Protein AF-A0A377E989-F1 (afdb_monomer_lite)

Secondary structure (DSSP, 8-state):
-HHHHTT---HHHHHHHHHHHS---HHHHHHHHH---HHHHHHHHHHHHHHHHHHHHHHHHHHHHHHHHHHHHHHHT-

InterPro domains:
  IPR003111 Lon protease, N-terminal domain [PF02190] (3-50)
  IPR003111 Lon protease, N-terminal domain [PS51787] (1-53)
  IPR015947 PUA-like superfamily [SSF88697] (3-50)

Structure (mmCIF, N/CA/C/O backbone):
data_AF-A0A377E989-F1
#
_entry.id   AF-A0A377E989-F1
#
loop_
_atom_site.group_PDB
_atom_site.id
_atom_site.type_symbol
_atom_site.label_atom_id
_atom_site.label_alt_id
_atom_site.label_comp_id
_atom_site.label_asym_id
_atom_site.label_entity_id
_atom_site.label_seq_id
_atom_site.pdbx_PDB_ins_code
_atom_site.Cartn_x
_atom_site.Cartn_y
_atom_site.Cartn_z
_atom_site.occupancy
_atom_site.B_iso_or_equiv
_atom_site.auth_seq_id
_atom_site.auth_comp_id
_atom_site.auth_asym_id
_atom_site.auth_atom_id
_atom_site.pdbx_PDB_model_num
ATOM 1 N N . MET A 1 1 ? 10.636 10.527 8.943 1.00 52.06 1 MET A N 1
ATOM 2 C CA . MET A 1 1 ? 10.418 9.441 7.961 1.00 52.06 1 MET A CA 1
ATOM 3 C C . MET A 1 1 ? 9.421 9.842 6.883 1.00 52.06 1 MET A C 1
ATOM 5 O O . MET A 1 1 ? 9.794 9.753 5.728 1.00 52.06 1 MET A O 1
ATOM 9 N N . LEU A 1 2 ? 8.232 10.375 7.208 1.00 51.47 2 LEU A N 1
AT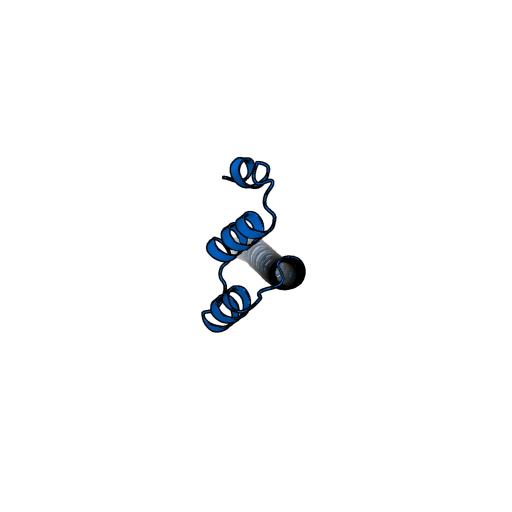OM 10 C CA . LEU A 1 2 ? 7.310 10.920 6.186 1.00 51.47 2 LEU A CA 1
ATOM 11 C C . LEU A 1 2 ? 7.951 12.022 5.314 1.00 51.47 2 LEU A C 1
ATOM 13 O O . LEU A 1 2 ? 7.745 12.054 4.108 1.00 51.47 2 LEU A O 1
ATOM 17 N N . THR A 1 3 ? 8.809 12.867 5.896 1.00 55.03 3 THR A N 1
ATOM 18 C CA . THR A 1 3 ? 9.578 13.892 5.167 1.00 55.03 3 THR A CA 1
ATOM 19 C C . THR A 1 3 ? 10.582 13.329 4.160 1.00 55.03 3 THR A C 1
ATOM 21 O O . THR A 1 3 ? 10.914 14.021 3.208 1.00 55.03 3 THR A O 1
ATOM 24 N N . SER A 1 4 ? 11.049 12.093 4.350 1.00 60.22 4 SER A N 1
ATOM 25 C CA . SER A 1 4 ? 12.032 11.444 3.474 1.00 60.22 4 SER A CA 1
ATOM 26 C C . SER A 1 4 ? 11.395 10.846 2.218 1.00 60.22 4 SER A C 1
ATOM 28 O O . SER A 1 4 ? 12.102 10.650 1.239 1.00 60.22 4 SER A O 1
ATOM 30 N N . LEU A 1 5 ? 10.082 10.567 2.238 1.00 62.59 5 LEU A N 1
ATOM 31 C CA . LEU A 1 5 ? 9.328 10.093 1.069 1.00 62.59 5 LEU A CA 1
ATOM 32 C C . LEU A 1 5 ? 9.020 11.241 0.101 1.00 62.59 5 LEU A C 1
ATOM 34 O O . LEU A 1 5 ? 9.160 11.075 -1.103 1.00 62.59 5 LEU A O 1
ATOM 38 N N . ASN A 1 6 ? 8.691 12.424 0.632 1.00 66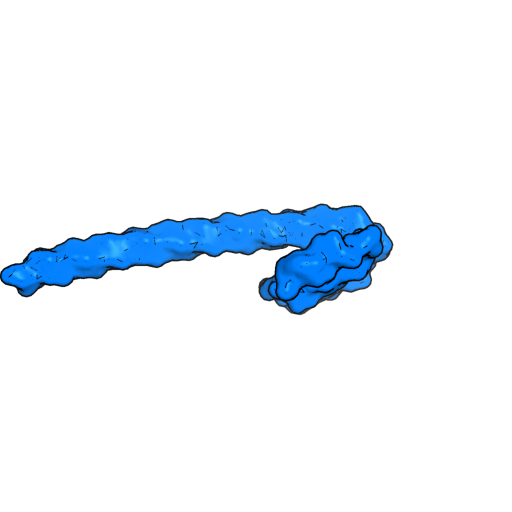.88 6 ASN A N 1
ATOM 39 C CA . ASN A 1 6 ? 8.411 13.623 -0.171 1.00 66.88 6 ASN A CA 1
ATOM 40 C C . ASN A 1 6 ? 9.632 14.156 -0.940 1.00 66.88 6 ASN A C 1
ATOM 42 O O . ASN A 1 6 ? 9.468 15.004 -1.807 1.00 66.88 6 ASN A O 1
ATOM 46 N N . SER A 1 7 ? 10.843 13.705 -0.602 1.00 76.38 7 SER A N 1
ATOM 47 C CA . SER A 1 7 ? 12.086 14.070 -1.290 1.00 76.38 7 SER A CA 1
ATOM 48 C C . SER A 1 7 ? 12.543 13.032 -2.323 1.00 76.38 7 SER A C 1
ATOM 50 O O . SER A 1 7 ? 13.671 13.118 -2.805 1.00 76.38 7 SER A O 1
ATOM 52 N N . ILE A 1 8 ? 11.743 11.994 -2.593 1.00 79.50 8 ILE A N 1
ATOM 53 C CA . ILE A 1 8 ? 12.077 10.974 -3.592 1.00 79.50 8 ILE A CA 1
ATOM 54 C C . ILE A 1 8 ? 11.451 11.381 -4.927 1.00 79.50 8 ILE A C 1
ATOM 56 O O . ILE A 1 8 ? 10.261 11.177 -5.139 1.00 79.50 8 ILE A O 1
ATOM 60 N N . ASP A 1 9 ? 12.273 11.913 -5.830 1.00 80.56 9 ASP A N 1
ATOM 61 C CA . ASP A 1 9 ? 11.845 12.286 -7.187 1.00 80.56 9 ASP A CA 1
ATOM 62 C C . ASP A 1 9 ? 11.802 11.089 -8.154 1.00 80.56 9 ASP A C 1
ATOM 64 O O . ASP A 1 9 ? 11.195 11.162 -9.219 1.00 80.56 9 ASP A O 1
ATOM 68 N N . ASP A 1 10 ? 12.451 9.977 -7.792 1.00 89.12 10 ASP A N 1
ATOM 69 C CA . ASP A 1 10 ? 12.472 8.755 -8.595 1.00 89.12 10 ASP A CA 1
ATOM 70 C C . ASP A 1 10 ? 11.297 7.826 -8.222 1.00 89.12 10 ASP A C 1
ATOM 72 O O . ASP A 1 10 ? 11.300 7.246 -7.126 1.00 89.12 10 ASP A O 1
ATOM 76 N N . PRO A 1 11 ? 10.313 7.628 -9.119 1.00 86.56 11 PRO A N 1
ATOM 77 C CA . PRO A 1 11 ? 9.139 6.808 -8.839 1.00 86.56 11 PRO A CA 1
ATOM 78 C C . PRO A 1 11 ? 9.495 5.340 -8.566 1.00 86.56 11 PRO A C 1
ATOM 80 O O . PRO A 1 11 ? 8.796 4.678 -7.795 1.00 86.56 11 PRO A O 1
ATOM 83 N N . ALA A 1 12 ? 10.604 4.832 -9.119 1.00 89.06 12 ALA A N 1
ATOM 84 C CA . ALA A 1 12 ? 11.050 3.468 -8.857 1.00 89.06 12 ALA A CA 1
ATOM 85 C C . ALA A 1 12 ? 11.474 3.313 -7.392 1.00 89.06 12 ALA A C 1
ATOM 87 O O . ALA A 1 12 ? 10.939 2.462 -6.676 1.00 89.06 12 ALA A O 1
ATOM 88 N N . ARG A 1 13 ? 12.358 4.200 -6.917 1.00 90.19 13 ARG A N 1
ATOM 89 C CA . ARG A 1 13 ? 12.777 4.239 -5.508 1.00 90.19 13 ARG A CA 1
ATOM 90 C C . ARG A 1 13 ? 11.626 4.523 -4.555 1.00 90.19 13 ARG A C 1
ATOM 92 O O . ARG A 1 13 ? 11.642 4.007 -3.436 1.00 90.19 13 ARG A O 1
ATOM 99 N N . LEU A 1 14 ? 10.647 5.330 -4.963 1.00 89.38 14 LEU A N 1
ATOM 100 C CA . LEU A 1 14 ? 9.455 5.575 -4.156 1.00 89.38 14 LEU A CA 1
ATOM 101 C C . LEU A 1 14 ? 8.673 4.272 -3.952 1.00 89.38 14 LEU A C 1
ATOM 103 O O . LEU A 1 14 ? 8.396 3.913 -2.807 1.00 89.38 14 LEU A O 1
ATOM 107 N N . ALA A 1 15 ? 8.395 3.537 -5.033 1.00 91.06 15 ALA A N 1
ATOM 108 C CA . ALA A 1 15 ? 7.711 2.246 -4.977 1.00 91.06 15 ALA A CA 1
ATOM 109 C C . ALA A 1 15 ? 8.456 1.237 -4.086 1.00 91.06 15 ALA A C 1
ATOM 111 O O . ALA A 1 15 ? 7.852 0.641 -3.193 1.00 91.06 15 ALA A O 1
ATOM 112 N N . ASP A 1 16 ? 9.776 1.107 -4.253 1.00 90.06 16 ASP A N 1
ATOM 113 C CA . ASP A 1 16 ? 10.594 0.192 -3.443 1.00 90.06 16 ASP A CA 1
ATOM 114 C C . ASP A 1 16 ? 10.580 0.584 -1.955 1.00 90.06 16 ASP A C 1
ATOM 116 O O . ASP A 1 16 ? 10.483 -0.269 -1.068 1.00 90.06 16 ASP A O 1
ATOM 120 N N . THR A 1 17 ? 10.620 1.889 -1.664 1.00 89.69 17 THR A N 1
ATOM 121 C CA . THR A 1 17 ? 10.572 2.395 -0.286 1.00 89.69 17 THR A CA 1
ATOM 122 C C . THR A 1 17 ? 9.205 2.148 0.351 1.00 89.69 17 THR A C 1
ATOM 124 O O . THR A 1 17 ? 9.148 1.756 1.518 1.00 89.69 17 THR A O 1
ATOM 127 N N . ILE A 1 18 ? 8.107 2.330 -0.390 1.00 90.06 18 ILE A N 1
ATOM 128 C CA . ILE A 1 18 ? 6.749 2.015 0.081 1.00 90.06 18 ILE A CA 1
ATOM 129 C C . ILE A 1 18 ? 6.631 0.513 0.369 1.00 90.06 18 ILE A C 1
ATOM 131 O O . ILE A 1 18 ? 6.231 0.127 1.470 1.00 90.06 18 ILE A O 1
ATOM 135 N N . ALA A 1 19 ? 7.048 -0.337 -0.573 1.00 91.12 19 ALA A N 1
ATOM 136 C CA . ALA A 1 19 ? 6.988 -1.791 -0.440 1.00 91.12 19 ALA A CA 1
ATOM 137 C C . ALA A 1 19 ? 7.782 -2.315 0.770 1.00 91.12 19 ALA A C 1
ATOM 139 O O . ALA A 1 19 ? 7.339 -3.243 1.449 1.00 91.12 19 ALA A O 1
ATOM 140 N N . ALA A 1 20 ? 8.930 -1.700 1.082 1.00 89.50 20 ALA A N 1
ATOM 141 C CA . ALA A 1 20 ? 9.754 -2.067 2.233 1.00 89.50 20 ALA A CA 1
ATOM 142 C C . ALA A 1 20 ? 9.080 -1.789 3.591 1.00 89.50 20 ALA A C 1
ATOM 144 O O . ALA A 1 20 ? 9.373 -2.482 4.567 1.00 89.50 20 ALA A O 1
ATOM 145 N N . HIS A 1 21 ? 8.186 -0.798 3.660 1.00 87.50 21 HIS A N 1
ATOM 146 C CA . HIS A 1 21 ? 7.524 -0.384 4.902 1.00 87.50 21 HIS A CA 1
ATOM 147 C C . HIS A 1 21 ? 6.096 -0.920 5.049 1.00 87.50 21 HIS A C 1
ATOM 149 O O . HIS A 1 21 ? 5.516 -0.806 6.128 1.00 87.50 21 HIS A O 1
ATOM 155 N N . MET A 1 22 ? 5.528 -1.514 4.000 1.00 88.94 22 MET A N 1
ATOM 156 C CA . MET A 1 22 ? 4.217 -2.144 4.076 1.00 88.94 22 MET A CA 1
ATOM 157 C C . MET A 1 22 ? 4.286 -3.569 4.651 1.00 88.94 22 MET A C 1
ATOM 159 O O . MET A 1 22 ? 5.225 -4.318 4.355 1.00 88.94 22 MET A O 1
ATOM 163 N N . PRO A 1 23 ? 3.272 -3.995 5.428 1.00 88.12 23 PRO A N 1
ATOM 164 C CA . PRO A 1 23 ? 3.164 -5.354 5.957 1.00 88.12 23 PRO A CA 1
ATOM 165 C C . PRO A 1 23 ? 2.704 -6.356 4.877 1.00 88.12 23 PRO A C 1
ATOM 167 O O . PRO A 1 23 ? 1.721 -7.071 5.038 1.00 88.12 23 PRO A O 1
ATOM 170 N N . LEU A 1 24 ? 3.422 -6.416 3.755 1.00 90.19 24 LEU A N 1
ATOM 171 C CA . LEU A 1 24 ? 3.113 -7.296 2.627 1.00 90.19 24 LEU A CA 1
ATOM 172 C C . LEU A 1 24 ? 3.477 -8.754 2.926 1.00 90.19 24 LEU A C 1
ATOM 174 O O . LEU A 1 24 ? 4.515 -9.036 3.543 1.00 90.19 24 LEU A O 1
ATOM 178 N N . LYS A 1 25 ? 2.668 -9.693 2.419 1.00 92.00 25 LYS A N 1
ATOM 179 C CA . LYS A 1 25 ? 3.017 -11.120 2.447 1.00 92.00 25 LYS A CA 1
ATOM 180 C C . LYS A 1 25 ? 4.172 -11.384 1.484 1.00 92.00 25 LYS A C 1
ATOM 182 O O . LYS A 1 25 ? 4.414 -10.622 0.553 1.00 92.00 25 LYS A O 1
ATOM 187 N N . LEU A 1 26 ? 4.876 -12.499 1.683 1.00 92.56 26 LEU A N 1
ATOM 188 C CA . LEU A 1 26 ? 6.011 -12.870 0.832 1.00 92.56 26 LEU A CA 1
ATOM 189 C C . LEU A 1 26 ? 5.630 -12.949 -0.656 1.00 92.56 26 LEU A C 1
ATOM 191 O O . LEU A 1 26 ? 6.389 -12.475 -1.491 1.00 92.56 26 LEU A O 1
ATOM 195 N N . ALA A 1 27 ? 4.452 -13.499 -0.966 1.00 93.06 27 ALA A N 1
ATOM 196 C CA . ALA A 1 27 ? 3.944 -13.570 -2.335 1.00 93.06 27 ALA A CA 1
ATOM 197 C C . ALA A 1 27 ? 3.801 -12.171 -2.956 1.00 93.06 27 ALA A C 1
ATOM 199 O O . ALA A 1 27 ? 4.333 -11.929 -4.032 1.00 93.06 27 ALA A O 1
ATOM 200 N N . ASP A 1 28 ? 3.193 -11.231 -2.230 1.00 92.56 28 ASP A N 1
ATOM 201 C CA . ASP A 1 28 ? 2.997 -9.858 -2.705 1.00 92.56 28 ASP A CA 1
ATOM 202 C C . ASP A 1 28 ? 4.334 -9.126 -2.884 1.00 92.56 28 ASP A C 1
ATOM 204 O O . ASP A 1 28 ? 4.516 -8.386 -3.847 1.00 92.56 28 ASP A O 1
ATOM 208 N N . LYS A 1 29 ? 5.303 -9.361 -1.987 1.00 91.94 29 LYS A N 1
ATOM 209 C CA . LYS A 1 29 ? 6.664 -8.816 -2.126 1.00 91.94 29 LYS A CA 1
ATOM 210 C C . LYS A 1 29 ? 7.359 -9.330 -3.385 1.00 91.94 29 LYS A C 1
ATOM 212 O O . LYS A 1 29 ? 8.043 -8.556 -4.045 1.00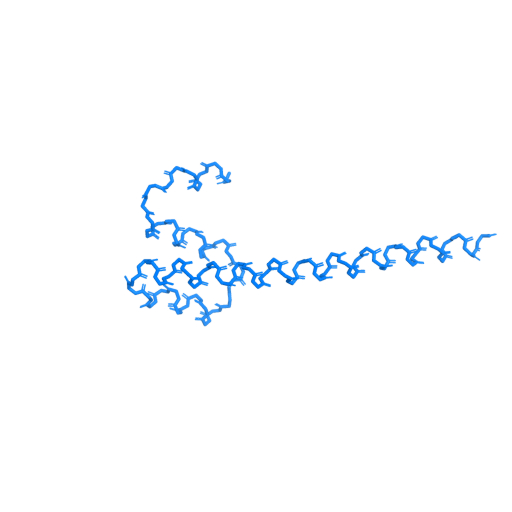 91.94 29 LYS A O 1
ATOM 217 N N . GLN A 1 30 ? 7.181 -10.609 -3.712 1.00 92.44 30 GLN A N 1
ATOM 218 C CA . GLN A 1 30 ? 7.738 -11.193 -4.929 1.00 92.44 30 GLN A CA 1
ATOM 219 C C . GLN A 1 30 ? 7.063 -10.612 -6.178 1.00 92.44 30 GLN A C 1
ATOM 221 O O . GLN A 1 30 ? 7.764 -10.201 -7.096 1.00 92.44 30 GLN A O 1
ATOM 226 N N . SER A 1 31 ? 5.733 -10.474 -6.179 1.00 93.25 31 SER A N 1
ATOM 227 C CA . SER A 1 31 ? 5.002 -9.839 -7.284 1.00 93.25 31 SER A CA 1
ATOM 228 C C . SER A 1 31 ? 5.477 -8.407 -7.544 1.00 93.25 31 SER A C 1
ATOM 230 O O . SER A 1 31 ? 5.721 -8.042 -8.688 1.00 93.25 31 SER A O 1
ATOM 232 N N . VAL A 1 32 ? 5.700 -7.616 -6.489 1.00 92.81 32 VAL A N 1
ATOM 233 C CA . VAL A 1 32 ? 6.240 -6.249 -6.601 1.00 92.81 32 VAL A CA 1
ATOM 234 C C . VAL A 1 32 ? 7.665 -6.229 -7.174 1.00 92.81 32 VAL A C 1
ATOM 236 O O . VAL A 1 32 ? 8.006 -5.309 -7.914 1.00 92.81 32 VAL A O 1
ATOM 239 N N . LEU A 1 33 ? 8.507 -7.219 -6.851 1.00 91.31 33 LEU A N 1
ATOM 240 C CA . LEU A 1 33 ? 9.869 -7.331 -7.396 1.00 91.31 33 LEU A CA 1
ATOM 241 C C . LEU A 1 33 ? 9.895 -7.754 -8.871 1.00 91.31 33 LEU A C 1
ATOM 243 O O . LEU A 1 33 ? 10.835 -7.410 -9.583 1.00 91.31 33 LEU A O 1
ATOM 247 N N . GLU A 1 34 ? 8.891 -8.504 -9.319 1.00 94.06 34 GLU A N 1
ATOM 248 C CA . GLU A 1 34 ? 8.776 -8.991 -10.699 1.00 94.06 34 GLU A CA 1
ATOM 249 C C . GLU A 1 34 ? 8.152 -7.959 -11.651 1.00 94.06 34 GLU A C 1
ATOM 251 O O . GLU A 1 34 ? 8.335 -8.056 -12.864 1.00 94.06 34 GLU A O 1
ATOM 256 N N . MET A 1 35 ? 7.460 -6.946 -11.119 1.00 94.06 35 MET A N 1
ATOM 257 C CA . MET A 1 35 ? 6.907 -5.836 -11.899 1.00 94.06 35 MET A CA 1
ATOM 258 C C . MET A 1 35 ? 8.024 -4.926 -12.419 1.00 94.06 35 MET A C 1
ATOM 260 O O . MET A 1 35 ? 8.607 -4.132 -11.678 1.00 94.06 35 MET A O 1
ATOM 264 N N . SER A 1 36 ? 8.305 -5.026 -13.720 1.00 92.19 36 SER A N 1
ATOM 265 C CA . SER A 1 36 ? 9.285 -4.178 -14.406 1.00 92.19 36 SER A CA 1
ATOM 266 C C . SER A 1 36 ? 8.771 -2.767 -14.699 1.00 92.19 36 SER A C 1
ATOM 268 O O . SER A 1 36 ? 9.576 -1.844 -14.817 1.00 92.19 36 SER A O 1
ATOM 270 N N . ASP A 1 37 ? 7.451 -2.593 -14.836 1.00 95.25 37 ASP A N 1
ATOM 271 C CA . ASP A 1 37 ? 6.838 -1.275 -15.004 1.00 95.25 37 ASP A CA 1
ATOM 272 C C . ASP A 1 37 ? 6.601 -0.628 -13.634 1.00 95.25 37 ASP A C 1
ATOM 274 O O . ASP A 1 37 ? 5.902 -1.153 -12.765 1.00 95.25 37 ASP A O 1
ATOM 278 N N . VAL A 1 38 ? 7.201 0.545 -13.441 1.00 93.69 38 VAL A N 1
ATOM 279 C CA . VAL A 1 38 ? 7.096 1.315 -12.202 1.00 93.69 38 VAL A CA 1
ATOM 280 C C . VAL A 1 38 ? 5.667 1.803 -11.959 1.00 93.69 38 VAL A C 1
ATOM 282 O O . VAL A 1 38 ? 5.248 1.857 -10.804 1.00 93.69 38 VAL A O 1
ATOM 285 N N . ASN A 1 39 ? 4.914 2.136 -13.010 1.00 93.69 39 ASN A N 1
ATOM 286 C CA . ASN A 1 39 ? 3.534 2.598 -12.875 1.00 93.69 39 ASN A CA 1
ATOM 287 C C . ASN A 1 39 ? 2.625 1.459 -12.415 1.00 93.69 39 ASN A C 1
ATOM 289 O O . ASN A 1 39 ? 1.903 1.627 -11.437 1.00 93.69 39 ASN A O 1
ATOM 293 N N . GLU A 1 40 ? 2.733 0.285 -13.043 1.00 94.88 40 GLU A N 1
ATOM 294 C CA . GLU A 1 40 ? 1.992 -0.917 -12.630 1.00 94.88 40 GLU A CA 1
ATOM 295 C C . GLU A 1 40 ? 2.303 -1.276 -11.172 1.00 94.88 40 GLU A C 1
ATOM 297 O O . GLU A 1 40 ? 1.408 -1.542 -10.367 1.00 94.88 40 GLU A O 1
ATOM 302 N N . ARG A 1 41 ? 3.583 -1.193 -10.795 1.00 95.44 41 ARG A N 1
ATOM 303 C CA . ARG A 1 41 ? 4.028 -1.434 -9.423 1.00 95.44 41 ARG A CA 1
ATOM 304 C C . ARG A 1 41 ? 3.439 -0.438 -8.427 1.00 95.44 41 ARG A C 1
ATOM 306 O O . ARG A 1 41 ? 3.033 -0.833 -7.335 1.00 95.44 41 ARG A O 1
ATOM 313 N N . LEU A 1 42 ? 3.389 0.846 -8.778 1.00 93.62 42 LEU A N 1
ATOM 314 C CA . LEU A 1 42 ? 2.778 1.879 -7.939 1.00 93.62 42 LEU A CA 1
ATOM 315 C C . LEU A 1 42 ? 1.266 1.676 -7.809 1.00 93.62 42 LEU A C 1
ATOM 317 O O . LEU A 1 42 ? 0.756 1.744 -6.694 1.00 93.62 42 LEU A O 1
ATOM 321 N N . GLU A 1 43 ? 0.566 1.369 -8.901 1.00 95.25 43 GLU A N 1
ATOM 322 C CA . GLU A 1 43 ? -0.870 1.064 -8.882 1.00 95.25 43 GLU A CA 1
ATOM 323 C C . GLU A 1 43 ? -1.175 -0.146 -7.992 1.00 95.25 43 GLU A C 1
ATOM 325 O O . GLU A 1 43 ? -2.079 -0.091 -7.152 1.00 95.25 43 GLU A O 1
ATOM 330 N N . TYR A 1 44 ? -0.372 -1.207 -8.100 1.00 94.94 44 TYR A N 1
ATOM 331 C CA . TYR A 1 44 ? -0.492 -2.384 -7.245 1.00 94.94 44 TYR A CA 1
ATOM 332 C C . TYR A 1 44 ? -0.293 -2.037 -5.764 1.00 94.94 44 TYR A C 1
ATOM 334 O O . TYR A 1 44 ? -1.111 -2.398 -4.914 1.00 94.94 44 TYR A O 1
ATOM 342 N N . LEU A 1 45 ? 0.768 -1.291 -5.439 1.00 94.25 45 LEU A N 1
ATOM 343 C CA . LEU A 1 45 ? 1.036 -0.858 -4.066 1.00 94.25 45 LEU A CA 1
ATOM 344 C C . LEU A 1 45 ? -0.078 0.046 -3.522 1.00 94.25 45 LEU A C 1
ATOM 346 O O . LEU A 1 45 ? -0.448 -0.096 -2.358 1.00 94.25 45 LEU A O 1
ATOM 350 N N . MET A 1 46 ? -0.648 0.927 -4.348 1.00 93.88 46 MET A N 1
ATOM 351 C CA . MET A 1 46 ? -1.785 1.769 -3.969 1.00 93.88 46 MET A CA 1
ATOM 352 C C . MET A 1 46 ? -3.031 0.939 -3.648 1.00 93.88 46 MET A C 1
ATOM 354 O O . MET A 1 46 ? -3.670 1.181 -2.625 1.00 93.88 46 MET A O 1
ATOM 358 N N . ALA A 1 47 ? -3.354 -0.067 -4.464 1.00 94.75 47 ALA A N 1
ATOM 359 C CA . ALA A 1 47 ? -4.486 -0.958 -4.203 1.00 94.75 47 ALA A CA 1
ATOM 360 C C . ALA A 1 47 ? -4.311 -1.739 -2.888 1.00 94.75 47 ALA A C 1
ATOM 362 O O . ALA A 1 47 ? -5.248 -1.861 -2.095 1.00 94.75 47 ALA A O 1
ATOM 363 N N . MET A 1 48 ? -3.092 -2.216 -2.620 1.00 93.94 48 MET A N 1
ATOM 364 C CA . MET A 1 48 ? -2.761 -2.890 -1.362 1.00 93.94 48 MET A CA 1
ATOM 365 C C . MET A 1 48 ? -2.882 -1.948 -0.156 1.00 93.94 48 MET A C 1
ATOM 367 O O . MET A 1 48 ? -3.430 -2.339 0.875 1.00 93.94 48 MET A O 1
ATOM 371 N N . MET A 1 49 ? -2.423 -0.698 -0.289 1.00 93.94 49 MET A N 1
ATOM 372 C CA . MET A 1 49 ? -2.587 0.325 0.749 1.00 93.94 49 MET A CA 1
ATOM 373 C C . MET A 1 49 ? -4.059 0.611 1.053 1.00 93.94 49 MET A C 1
ATOM 375 O O . MET A 1 49 ? -4.418 0.703 2.226 1.00 93.94 49 MET A O 1
ATOM 379 N N . GLU A 1 50 ? -4.909 0.729 0.031 1.00 94.56 50 GLU A N 1
ATOM 380 C CA . GLU A 1 50 ? -6.343 0.985 0.214 1.00 94.56 50 GLU A CA 1
ATOM 381 C C . GLU A 1 50 ? -7.011 -0.152 1.003 1.00 94.56 50 GLU A C 1
ATOM 383 O O . GLU A 1 50 ? -7.705 0.092 1.992 1.00 94.56 50 GLU A O 1
ATOM 388 N N . SER A 1 51 ? -6.707 -1.408 0.651 1.00 93.44 51 SER A N 1
ATOM 389 C CA . SER A 1 51 ? -7.210 -2.574 1.388 1.00 93.44 51 SER A CA 1
ATOM 390 C C . SER A 1 51 ? -6.762 -2.581 2.855 1.00 93.44 51 SER A C 1
ATOM 392 O O . SER A 1 51 ? -7.529 -2.984 3.735 1.00 93.44 51 SER A O 1
ATOM 394 N N . GLU A 1 52 ? -5.527 -2.161 3.137 1.00 92.12 52 GLU A N 1
ATOM 395 C CA . GLU A 1 52 ? -5.005 -2.083 4.504 1.00 92.12 52 GLU A CA 1
ATOM 396 C C . GLU A 1 52 ? -5.699 -0.966 5.301 1.00 92.12 52 GLU A C 1
ATOM 398 O O . GLU A 1 52 ? -6.059 -1.149 6.468 1.00 92.12 52 GLU A O 1
ATOM 403 N N . ILE A 1 53 ? -5.959 0.183 4.667 1.00 94.00 53 ILE A N 1
ATOM 404 C CA . ILE A 1 53 ? -6.719 1.284 5.273 1.00 94.00 53 ILE A CA 1
ATOM 405 C C . ILE A 1 53 ? -8.124 0.812 5.655 1.00 94.00 53 ILE A C 1
ATOM 407 O O . ILE A 1 53 ? -8.562 1.058 6.784 1.00 94.00 53 ILE A O 1
ATOM 411 N N . ASP A 1 54 ? -8.817 0.110 4.760 1.00 95.88 54 ASP A N 1
ATOM 412 C CA . ASP A 1 54 ? -10.157 -0.417 5.020 1.00 95.88 54 ASP A CA 1
ATOM 413 C C . ASP A 1 54 ? -10.179 -1.376 6.215 1.00 95.88 54 ASP A C 1
ATOM 415 O O . ASP A 1 54 ? -11.035 -1.257 7.107 1.00 95.88 54 ASP A O 1
ATOM 419 N N . LEU A 1 55 ? -9.200 -2.281 6.289 1.00 94.62 55 LEU A N 1
ATOM 420 C CA . LEU A 1 55 ? -9.038 -3.191 7.420 1.00 94.62 55 LEU A CA 1
ATOM 421 C C . LEU A 1 55 ? -8.843 -2.415 8.730 1.00 94.62 55 LEU A C 1
ATOM 423 O O . LEU A 1 55 ? -9.592 -2.621 9.693 1.00 94.62 55 LEU A O 1
ATOM 427 N N . LEU A 1 56 ? -7.914 -1.455 8.754 1.00 94.62 56 LEU A N 1
ATOM 428 C CA . LEU A 1 56 ? -7.647 -0.614 9.926 1.00 94.62 56 LEU A CA 1
ATOM 429 C C . LEU A 1 56 ? -8.886 0.183 10.360 1.00 94.62 56 LEU A C 1
ATOM 431 O O . LEU A 1 56 ? -9.148 0.353 11.559 1.00 94.62 56 LEU A O 1
ATOM 435 N N . GLN A 1 57 ? -9.695 0.658 9.411 1.00 96.06 57 GLN A N 1
ATOM 436 C CA . GLN A 1 57 ? -10.952 1.341 9.713 1.00 96.06 57 GLN A CA 1
ATOM 437 C C . GLN A 1 57 ? -11.989 0.400 10.341 1.00 96.06 57 GLN A C 1
ATOM 439 O O . GLN A 1 57 ? -12.707 0.800 11.268 1.00 96.06 57 GLN A O 1
ATOM 444 N N . VAL A 1 58 ? -12.100 -0.842 9.860 1.00 97.31 58 VAL A N 1
ATOM 445 C CA . VAL A 1 58 ? -12.966 -1.868 10.464 1.00 97.31 58 VAL A CA 1
ATOM 446 C C . VAL A 1 58 ? -12.507 -2.178 11.889 1.00 97.31 58 VAL A C 1
ATOM 448 O O . VAL A 1 58 ? -13.315 -2.093 12.820 1.00 97.31 58 VAL A O 1
ATOM 451 N N . GLU A 1 59 ? -11.216 -2.437 12.094 1.00 96.00 59 GLU A N 1
ATOM 452 C CA . GLU A 1 59 ? -10.653 -2.709 13.420 1.00 96.00 59 GLU A CA 1
ATOM 453 C C . GLU A 1 59 ? -10.898 -1.559 14.400 1.00 96.00 59 GLU A C 1
ATOM 455 O O . GLU A 1 59 ? -11.326 -1.772 15.540 1.00 96.00 59 GLU A O 1
ATOM 460 N N . LYS A 1 60 ? -10.696 -0.313 13.952 1.00 96.12 60 LYS A N 1
ATOM 461 C CA . LYS A 1 60 ? -10.966 0.885 14.756 1.00 96.12 60 LYS A CA 1
ATOM 462 C C . LYS A 1 60 ? -12.436 0.968 15.166 1.00 96.12 60 LYS A C 1
ATOM 464 O O . LYS A 1 60 ? -12.736 1.286 16.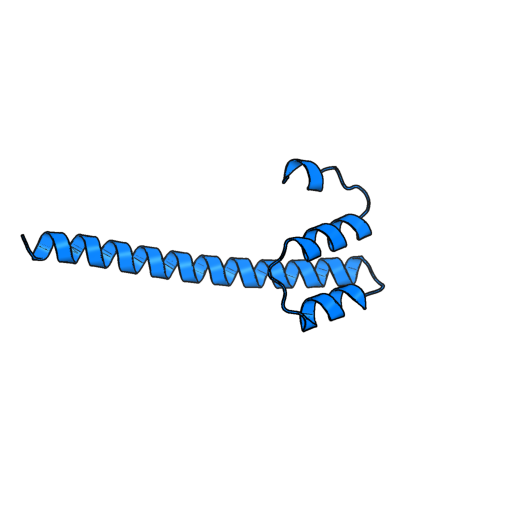320 1.00 96.12 60 LYS A O 1
ATOM 469 N N . ARG A 1 61 ? -13.370 0.660 14.256 1.00 95.94 61 ARG A N 1
ATOM 470 C CA . ARG A 1 61 ? -14.813 0.625 14.561 1.00 95.94 61 ARG A CA 1
ATOM 471 C C . ARG A 1 61 ? -15.142 -0.432 15.613 1.00 95.94 61 ARG A C 1
ATOM 473 O O . ARG A 1 61 ? -15.895 -0.131 16.541 1.00 95.94 61 ARG A O 1
ATOM 480 N N . ILE A 1 62 ? -14.563 -1.628 15.503 1.00 94.69 62 ILE A N 1
ATOM 481 C CA . ILE A 1 62 ? -14.743 -2.710 16.482 1.00 94.69 62 ILE A CA 1
ATOM 482 C C . ILE A 1 62 ? -14.205 -2.279 17.849 1.00 94.69 62 ILE A C 1
ATOM 484 O O . ILE A 1 62 ? -14.941 -2.310 18.835 1.00 94.69 62 ILE A O 1
ATOM 488 N N . ARG A 1 63 ? -12.966 -1.777 17.902 1.00 95.19 63 ARG A N 1
ATOM 489 C CA . ARG A 1 63 ? -12.322 -1.308 19.139 1.00 95.19 63 ARG A CA 1
ATOM 490 C C . ARG A 1 63 ? -13.150 -0.234 19.847 1.00 95.19 63 ARG A C 1
ATOM 492 O O . ARG A 1 63 ? -13.346 -0.299 21.058 1.00 95.19 63 ARG A O 1
ATOM 499 N N . ASN A 1 64 ? -13.697 0.718 19.091 1.00 95.75 64 ASN A N 1
ATOM 500 C CA . ASN A 1 64 ? -14.561 1.769 19.630 1.00 95.75 64 ASN A CA 1
ATOM 501 C C . ASN A 1 64 ? -15.877 1.220 20.203 1.00 95.75 64 ASN A C 1
ATOM 503 O O . ASN A 1 64 ? -16.355 1.723 21.220 1.00 95.75 64 ASN A O 1
ATOM 507 N N . ARG A 1 65 ? -16.475 0.201 19.571 1.00 94.12 65 ARG A N 1
ATOM 508 C CA . ARG A 1 65 ? -17.691 -0.457 20.082 1.00 94.12 65 ARG A CA 1
ATOM 509 C C . ARG A 1 65 ? -17.413 -1.211 21.380 1.00 94.12 65 ARG A C 1
ATOM 511 O O . ARG A 1 65 ? -18.162 -1.032 22.336 1.00 94.12 65 ARG A O 1
ATOM 518 N N . VAL A 1 66 ? -16.316 -1.968 21.428 1.00 93.56 66 VAL A N 1
ATOM 519 C CA . VAL A 1 66 ? -15.884 -2.692 22.633 1.00 93.56 66 VAL A CA 1
ATOM 520 C C . VAL A 1 66 ? -15.654 -1.716 23.786 1.00 93.56 66 VAL A C 1
ATOM 522 O O . VAL A 1 66 ? -16.215 -1.905 24.862 1.00 93.56 66 VAL A O 1
ATOM 525 N N . LYS A 1 67 ? -14.934 -0.612 23.546 1.00 90.69 67 LYS A N 1
ATOM 526 C CA . LYS A 1 67 ? -14.691 0.413 24.572 1.00 90.69 67 LYS A CA 1
ATOM 527 C C . LYS A 1 67 ? -15.993 0.994 25.140 1.00 90.69 67 LYS A C 1
ATOM 529 O O . LYS A 1 67 ? -16.161 1.041 26.355 1.0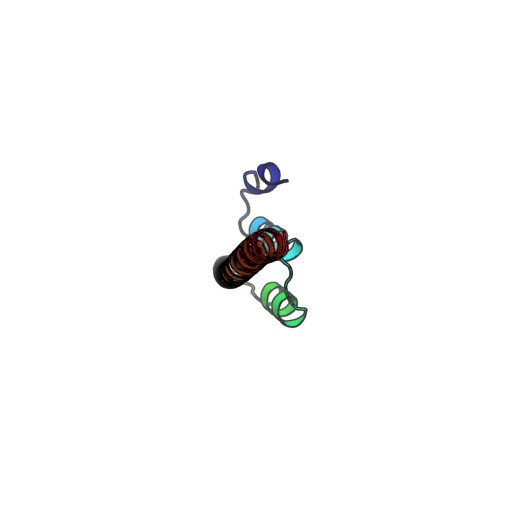0 90.69 67 LYS A O 1
ATOM 534 N N . LYS A 1 68 ? -16.950 1.354 24.276 1.00 90.81 68 LYS A N 1
ATOM 535 C CA . LYS A 1 68 ? -18.270 1.855 24.704 1.00 90.81 68 LYS A CA 1
ATOM 536 C C . LYS A 1 68 ? -19.063 0.826 25.514 1.00 90.81 68 LYS A C 1
ATOM 538 O O . LYS A 1 68 ? -19.792 1.201 26.428 1.00 90.81 68 LYS A O 1
ATOM 543 N N . GLN A 1 69 ? -18.965 -0.460 25.170 1.00 88.75 69 GLN A N 1
ATOM 544 C CA . GLN A 1 69 ? -19.633 -1.528 25.917 1.00 88.75 69 GLN A CA 1
ATOM 545 C C . GLN A 1 69 ? -19.015 -1.709 27.309 1.00 88.75 69 GLN A C 1
ATOM 547 O O . GLN A 1 69 ? -19.754 -1.877 28.277 1.00 88.75 69 GLN A O 1
ATOM 552 N N . MET A 1 70 ? -17.688 -1.613 27.423 1.00 89.19 70 MET A N 1
ATOM 553 C CA . MET A 1 70 ? -16.989 -1.673 28.710 1.00 89.19 70 MET A CA 1
ATOM 554 C C . MET A 1 70 ? -17.383 -0.509 29.622 1.00 89.19 70 MET A C 1
ATOM 556 O O . MET A 1 70 ? -17.768 -0.747 30.760 1.00 89.19 70 MET A O 1
ATOM 560 N N . GLU A 1 71 ? -17.385 0.726 29.109 1.00 87.69 71 GLU A N 1
ATOM 561 C CA . GLU A 1 71 ? -17.806 1.914 29.870 1.00 87.69 71 GLU A CA 1
ATOM 562 C C . GLU A 1 71 ? -19.238 1.763 30.414 1.00 87.69 71 GLU A C 1
ATOM 564 O O . GLU A 1 71 ? -19.487 2.026 31.589 1.00 87.69 71 GLU A O 1
ATOM 569 N N . LYS A 1 72 ? -20.175 1.252 29.602 1.00 80.38 72 LYS A N 1
ATOM 570 C CA . LYS A 1 72 ? -21.551 0.969 30.051 1.00 80.38 72 LYS A CA 1
ATOM 571 C C . LYS A 1 72 ? -21.623 -0.134 31.107 1.00 80.38 72 LYS A C 1
ATOM 573 O O . LYS A 1 72 ? -22.379 -0.001 32.064 1.00 80.38 72 LYS A O 1
ATOM 578 N N . SER A 1 73 ? -20.862 -1.216 30.940 1.00 72.50 73 SER A N 1
ATOM 579 C CA . SER A 1 73 ? -20.861 -2.337 31.889 1.00 72.50 73 SER A CA 1
ATOM 580 C C . SER A 1 73 ? -20.262 -1.937 33.238 1.00 72.50 73 SER A C 1
ATOM 582 O O . SER A 1 73 ? -20.751 -2.384 34.273 1.00 72.50 73 SER A O 1
ATOM 584 N N . SER A 1 74 ? -19.244 -1.071 33.237 1.00 64.06 74 SER A N 1
ATOM 585 C CA . SER A 1 74 ? -18.647 -0.526 34.459 1.00 64.06 74 SER A CA 1
ATOM 586 C C . SER A 1 74 ? -19.599 0.413 35.201 1.00 64.06 74 SER A C 1
ATOM 588 O O . SER A 1 74 ? -19.622 0.382 36.423 1.00 64.06 74 SER A O 1
ATOM 590 N N . VAL A 1 75 ? -20.422 1.191 34.487 1.00 63.25 75 VAL A N 1
ATOM 591 C CA . VAL A 1 75 ? -21.454 2.048 35.103 1.00 63.25 75 VAL A CA 1
ATOM 592 C C . VAL A 1 75 ? -22.656 1.240 35.604 1.00 63.25 75 VAL A C 1
ATOM 594 O O . VAL A 1 75 ? -23.246 1.610 36.603 1.00 63.25 75 VAL A O 1
ATOM 597 N N . SER A 1 76 ? -23.015 0.129 34.950 1.00 62.16 76 SER A N 1
ATOM 598 C CA . SER A 1 76 ? -24.144 -0.721 35.371 1.00 62.16 76 SER A CA 1
ATOM 599 C C . SER A 1 76 ? -23.835 -1.640 36.562 1.00 62.16 76 SER A C 1
ATOM 601 O O . SER A 1 76 ? -24.761 -2.249 37.092 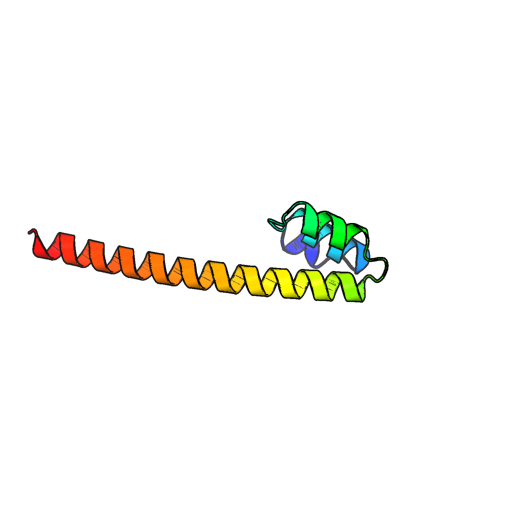1.00 62.16 76 SER A O 1
ATOM 603 N N . THR A 1 77 ? -22.557 -1.812 36.921 1.00 56.88 77 THR A N 1
ATOM 604 C CA . THR A 1 77 ? -22.115 -2.692 38.024 1.00 56.88 77 THR A CA 1
ATOM 605 C C . THR A 1 77 ? -21.857 -1.915 39.328 1.00 56.88 77 THR A C 1
ATOM 607 O O . THR A 1 77 ? -21.572 -2.528 40.353 1.00 56.88 77 THR A O 1
ATOM 610 N N . ILE A 1 78 ? -21.957 -0.581 39.296 1.00 54.47 78 ILE A N 1
ATOM 611 C CA . ILE A 1 78 ? -21.889 0.322 40.459 1.00 54.47 78 ILE A CA 1
ATOM 612 C C . ILE A 1 78 ? -23.311 0.771 40.793 1.00 54.47 78 ILE A C 1
ATOM 614 O O . ILE A 1 78 ? -23.638 0.807 41.999 1.00 54.47 78 ILE A O 1
#

Radius of gyration: 19.01 Å; chains: 1; bounding box: 37×28×56 Å

Sequence (78 aa):
MLTSLNSIDDPARLADTIAAHMPLKLADKQSVLEMSDVNERLEYLMAMMESEIDLLQVEKRIRNRVKKQMEKSSVSTI

Organism: Escherichia coli (NCBI:txid562)

pLDDT: mean 86.92, std 12.26, range [51.47, 97.31]

Foldseek 3Di:
DVVVLVPDPDLQVNLVVLLVPDPDDPVLNVVLVPDPDSVVSVVSSVVVVVVVVVVVVVVVVVVVVVVVVVVVVVVVVD